Protein AF-A0A534SHQ8-F1 (afdb_monomer_lite)

pLDDT: mean 95.94, std 3.74, range [73.81, 98.44]

Secondary structure (DSSP, 8-state):
-PEEEEEE--SHHHHHHHHHHHT-TTEEEEEEE-SSTTTTTSBHHHHTTS---S-BEES-GGG-

Foldseek 3Di:
DAAEDEQEELPPVSLVVLVCQLPPPRYDDPEYEYQDPVQAQPASQVSSVHDHDPYGYHPDPVVD

Sequence (64 aa):
MAYRVIQWSTGNVGTFALRCIVGHPELELVGLWVHGSAKAGKDAGELCGLGPVGVRATTDAGAL

Radius of gyration: 10.65 Å; chains: 1; bounding box: 26×21×26 Å

Structure (mmCIF, N/CA/C/O backbone):
data_AF-A0A534SHQ8-F1
#
_entry.id   AF-A0A534SHQ8-F1
#
loop_
_atom_site.group_PDB
_atom_site.id
_atom_site.type_symbol
_atom_site.label_atom_id
_atom_site.label_alt_id
_atom_site.label_comp_id
_atom_site.label_asym_id
_atom_site.label_entity_id
_atom_site.label_seq_id
_atom_site.pdbx_PDB_ins_code
_atom_site.Cartn_x
_atom_site.Cartn_y
_atom_site.Cartn_z
_atom_site.occupancy
_atom_site.B_iso_or_equiv
_atom_site.auth_seq_id
_atom_site.auth_comp_id
_atom_site.auth_asym_id
_atom_site.auth_atom_id
_atom_site.pdbx_PDB_model_num
ATOM 1 N N . MET A 1 1 ? -12.556 7.326 12.215 1.00 73.81 1 MET A N 1
ATOM 2 C CA . MET A 1 1 ? -12.376 7.940 10.880 1.00 73.81 1 MET A CA 1
ATOM 3 C C . MET A 1 1 ? -10.977 7.549 10.441 1.00 73.81 1 MET A C 1
ATOM 5 O O . MET A 1 1 ? -10.086 7.713 11.261 1.00 73.81 1 MET A O 1
ATOM 9 N N . ALA A 1 2 ? -10.790 6.953 9.263 1.00 91.00 2 ALA A N 1
ATOM 10 C CA . ALA A 1 2 ? -9.472 6.493 8.817 1.00 91.00 2 ALA A CA 1
ATOM 11 C C . ALA A 1 2 ? -8.890 7.455 7.774 1.00 91.00 2 ALA A C 1
ATOM 13 O O . ALA A 1 2 ? -9.625 7.984 6.937 1.00 91.00 2 ALA A O 1
ATOM 14 N N . TYR A 1 3 ? -7.580 7.685 7.824 1.00 98.12 3 TYR A N 1
ATOM 15 C CA . TYR A 1 3 ? -6.871 8.445 6.805 1.00 98.12 3 TYR A CA 1
ATOM 16 C C . TYR A 1 3 ? -6.570 7.543 5.613 1.00 98.12 3 TYR A C 1
ATOM 18 O O . TYR A 1 3 ? -5.901 6.518 5.742 1.00 98.12 3 TYR A O 1
ATOM 26 N N . ARG A 1 4 ? -7.045 7.954 4.439 1.00 98.12 4 ARG A N 1
ATOM 27 C CA . ARG A 1 4 ? -6.750 7.286 3.171 1.00 98.12 4 ARG A CA 1
ATOM 28 C C . ARG A 1 4 ? -5.330 7.632 2.753 1.00 98.12 4 ARG A C 1
ATOM 30 O O . ARG A 1 4 ? -5.012 8.808 2.581 1.00 98.12 4 ARG A O 1
ATOM 37 N N . VAL A 1 5 ? -4.489 6.620 2.590 1.00 98.25 5 VAL A N 1
ATOM 38 C CA . VAL A 1 5 ? -3.072 6.795 2.269 1.00 98.25 5 VAL A CA 1
ATOM 39 C C . VAL A 1 5 ? -2.673 5.985 1.044 1.00 98.25 5 VAL A C 1
ATOM 41 O O . VAL A 1 5 ? -3.157 4.876 0.806 1.00 98.25 5 VAL A O 1
ATOM 44 N N . ILE A 1 6 ? -1.748 6.551 0.275 1.00 98.25 6 ILE A N 1
ATOM 45 C CA . ILE A 1 6 ? -1.077 5.880 -0.834 1.00 98.25 6 ILE A CA 1
ATOM 46 C C . ILE A 1 6 ? 0.371 5.675 -0.417 1.00 98.25 6 ILE A C 1
ATOM 48 O O . ILE A 1 6 ? 1.049 6.634 -0.042 1.00 98.25 6 ILE A O 1
ATOM 52 N N . GLN A 1 7 ? 0.864 4.442 -0.505 1.00 98.12 7 GLN A N 1
ATOM 53 C CA . GLN A 1 7 ? 2.276 4.180 -0.265 1.00 98.12 7 GLN A CA 1
ATOM 54 C C . GLN A 1 7 ? 3.070 4.188 -1.570 1.00 98.12 7 GLN A C 1
ATOM 56 O O . GLN A 1 7 ? 2.687 3.571 -2.563 1.00 98.12 7 GLN A O 1
ATOM 61 N N . TRP A 1 8 ? 4.230 4.841 -1.533 1.00 97.25 8 TRP A N 1
ATOM 62 C CA . TRP A 1 8 ? 5.173 4.886 -2.639 1.00 97.25 8 TRP A CA 1
ATOM 63 C C . TRP A 1 8 ? 6.378 4.000 -2.347 1.00 97.25 8 TRP A C 1
ATOM 65 O O . TRP A 1 8 ? 7.079 4.189 -1.355 1.00 97.25 8 TRP A O 1
ATOM 75 N N . SER A 1 9 ? 6.650 3.073 -3.266 1.00 92.88 9 SER A N 1
ATOM 76 C CA . SER A 1 9 ? 7.745 2.107 -3.204 1.00 92.88 9 SER A CA 1
ATOM 77 C C . SER A 1 9 ? 7.588 1.011 -2.138 1.00 92.88 9 SER A C 1
ATOM 79 O O . SER A 1 9 ? 6.936 1.147 -1.103 1.00 92.88 9 SER A O 1
ATOM 81 N N . THR A 1 10 ? 8.229 -0.126 -2.413 1.00 93.62 10 THR A N 1
ATOM 82 C CA . THR A 1 10 ? 8.239 -1.340 -1.576 1.00 93.62 10 THR A CA 1
ATOM 83 C C . THR A 1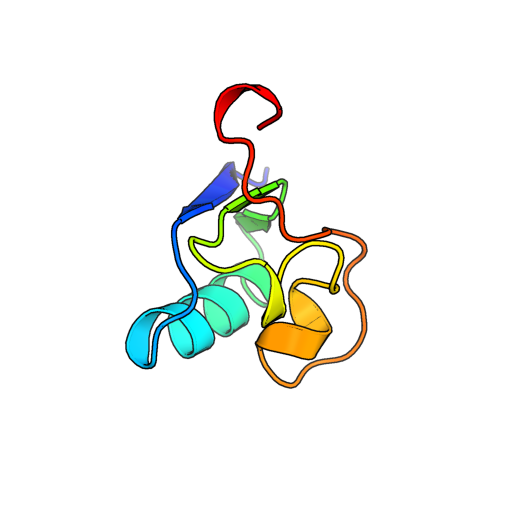 10 ? 9.653 -1.918 -1.468 1.00 93.62 10 THR A C 1
ATOM 85 O O . THR A 1 10 ? 9.879 -3.110 -1.679 1.00 93.62 10 THR A O 1
ATOM 88 N N . GLY A 1 11 ? 10.649 -1.060 -1.228 1.00 91.50 11 GLY A N 1
ATOM 89 C CA . GLY A 1 11 ? 11.998 -1.502 -0.835 1.00 91.50 11 GLY A CA 1
ATOM 90 C C . GLY A 1 11 ? 12.008 -2.122 0.570 1.00 91.50 11 GLY A C 1
ATOM 91 O O . GLY A 1 11 ? 10.955 -2.239 1.187 1.00 91.50 11 GLY A O 1
ATOM 92 N N . ASN A 1 12 ? 13.184 -2.460 1.116 1.00 92.31 12 ASN A N 1
ATOM 93 C CA . ASN A 1 12 ? 13.291 -3.104 2.440 1.00 92.31 12 ASN A CA 1
ATOM 94 C C . ASN A 1 12 ? 12.469 -2.392 3.528 1.00 92.31 12 ASN A C 1
ATOM 96 O O . ASN A 1 12 ? 11.639 -3.022 4.171 1.00 92.31 12 ASN A O 1
ATOM 100 N N . VAL A 1 13 ? 12.635 -1.074 3.688 1.00 94.75 13 VAL A N 1
ATOM 101 C CA . VAL A 1 13 ? 11.860 -0.286 4.667 1.00 94.75 13 VAL A CA 1
ATOM 102 C C . VAL A 1 13 ? 10.393 -0.150 4.248 1.00 94.75 13 VAL A C 1
ATOM 104 O O . VAL A 1 13 ? 9.498 -0.274 5.080 1.00 94.75 13 VAL A O 1
ATOM 107 N N . GLY A 1 14 ? 10.138 0.050 2.952 1.00 95.75 14 GLY A N 1
ATOM 108 C CA . GLY A 1 14 ? 8.787 0.198 2.412 1.00 95.75 14 GLY A CA 1
ATOM 109 C C . GLY A 1 14 ? 7.910 -1.024 2.684 1.00 95.75 14 GLY A C 1
ATOM 110 O O . GLY A 1 14 ? 6.749 -0.874 3.038 1.00 95.75 14 GLY A O 1
ATOM 111 N N . THR A 1 15 ? 8.450 -2.237 2.601 1.00 96.00 15 THR A N 1
ATOM 112 C CA . THR A 1 15 ? 7.694 -3.460 2.906 1.00 96.00 15 THR A CA 1
ATOM 113 C C . THR A 1 15 ? 7.219 -3.499 4.363 1.00 96.00 15 THR A C 1
ATOM 115 O O . THR A 1 15 ? 6.072 -3.867 4.622 1.00 96.00 15 THR A O 1
ATOM 118 N N . PHE A 1 16 ? 8.055 -3.078 5.319 1.00 97.31 16 PHE A N 1
ATOM 119 C CA . PHE A 1 16 ? 7.650 -2.988 6.726 1.00 97.31 16 PHE A CA 1
ATOM 120 C C . PHE A 1 16 ? 6.650 -1.855 6.959 1.00 97.31 16 PHE A C 1
ATOM 122 O O . PHE A 1 16 ? 5.655 -2.065 7.646 1.00 97.31 16 PHE A O 1
ATOM 129 N N . ALA A 1 17 ? 6.862 -0.690 6.338 1.00 97.81 17 ALA A N 1
ATOM 130 C CA . ALA A 1 17 ? 5.910 0.416 6.396 1.00 97.81 17 ALA A CA 1
ATOM 131 C C . ALA A 1 17 ? 4.530 0.004 5.855 1.00 97.81 17 ALA A C 1
ATOM 133 O O . ALA A 1 17 ? 3.520 0.279 6.495 1.00 97.81 17 ALA A O 1
ATOM 134 N N . LEU A 1 18 ? 4.492 -0.750 4.753 1.00 97.94 18 LEU A N 1
ATOM 135 C CA . LEU A 1 18 ? 3.256 -1.245 4.144 1.00 97.94 18 LEU A CA 1
ATOM 136 C C . LEU A 1 18 ? 2.499 -2.174 5.085 1.00 97.94 18 LEU A C 1
ATOM 138 O O . LEU A 1 18 ? 1.288 -2.047 5.241 1.00 97.94 18 LEU A O 1
ATOM 142 N N . ARG A 1 19 ? 3.223 -3.076 5.756 1.00 97.62 19 ARG A N 1
ATOM 143 C CA . ARG A 1 19 ? 2.650 -3.951 6.781 1.00 97.62 19 ARG A CA 1
ATOM 144 C C . ARG A 1 19 ? 2.064 -3.143 7.944 1.00 97.62 19 ARG A C 1
ATOM 146 O O . ARG A 1 19 ? 0.978 -3.474 8.411 1.00 97.62 19 ARG A O 1
ATOM 153 N N . CYS A 1 20 ? 2.749 -2.086 8.384 1.00 97.81 20 CYS A N 1
ATOM 154 C CA . CYS A 1 20 ? 2.235 -1.193 9.423 1.00 97.81 20 CYS A CA 1
ATOM 155 C C . CYS A 1 20 ? 0.970 -0.460 8.968 1.00 97.81 20 CYS A C 1
ATOM 157 O O . CYS A 1 20 ? 0.011 -0.433 9.728 1.00 97.81 20 CYS A O 1
ATOM 159 N N . ILE A 1 21 ? 0.937 0.082 7.744 1.00 98.06 21 ILE A N 1
ATOM 160 C CA . ILE A 1 21 ? -0.242 0.774 7.199 1.00 98.06 21 ILE A CA 1
ATOM 161 C C . ILE A 1 21 ? -1.446 -0.168 7.151 1.00 98.06 21 ILE A C 1
ATOM 163 O O . ILE A 1 21 ? -2.505 0.181 7.658 1.00 98.06 21 ILE A O 1
ATOM 167 N N . VAL A 1 22 ? -1.277 -1.368 6.589 1.00 97.19 22 VAL A N 1
ATOM 168 C CA . VAL A 1 22 ? -2.351 -2.370 6.473 1.00 97.19 22 VAL A CA 1
ATOM 169 C C . VAL A 1 22 ? -2.919 -2.769 7.840 1.00 97.19 22 VAL A C 1
ATOM 171 O O . VAL A 1 22 ? -4.110 -3.040 7.953 1.00 97.19 22 VAL A O 1
ATOM 174 N N . GLY A 1 23 ? -2.080 -2.823 8.876 1.00 95.88 23 GLY A N 1
ATOM 175 C CA . GLY A 1 23 ? -2.495 -3.186 10.231 1.00 95.88 23 GLY A CA 1
ATOM 176 C C . GLY A 1 23 ? -2.945 -2.015 11.111 1.00 95.88 23 GLY A C 1
ATOM 177 O O . GLY A 1 23 ? -3.288 -2.249 12.269 1.00 95.88 23 GLY A O 1
ATOM 178 N N . HIS A 1 24 ? -2.904 -0.770 10.627 1.00 97.44 24 HIS A N 1
ATOM 179 C CA . HIS A 1 24 ? -3.151 0.397 11.471 1.00 97.44 24 HIS A CA 1
ATOM 180 C C . HIS A 1 24 ? -4.653 0.710 11.568 1.00 97.44 24 HIS A C 1
ATOM 182 O O . HIS A 1 24 ? -5.293 0.923 10.541 1.00 97.44 24 HIS A O 1
ATOM 188 N N . PRO A 1 25 ? -5.231 0.844 12.777 1.00 96.44 25 PRO A N 1
ATOM 189 C CA . PRO A 1 25 ? -6.675 1.051 12.948 1.00 96.44 25 PRO A CA 1
ATOM 190 C C . PRO A 1 25 ? -7.188 2.391 12.392 1.00 96.44 25 PRO A C 1
ATOM 192 O O . PRO A 1 25 ? -8.385 2.557 12.170 1.00 96.44 25 PRO A O 1
ATOM 195 N N . GLU A 1 26 ? -6.291 3.353 12.182 1.00 97.88 26 GLU A N 1
ATOM 196 C CA . GLU A 1 26 ? -6.621 4.694 11.679 1.00 97.88 26 GLU A CA 1
ATOM 197 C C . GLU A 1 26 ? -6.130 4.966 10.250 1.00 97.88 26 GLU A C 1
ATOM 199 O O . GLU A 1 26 ? -6.305 6.084 9.769 1.00 97.88 26 GLU A O 1
ATOM 204 N N . LEU A 1 27 ? -5.515 3.993 9.565 1.00 98.44 27 LEU A N 1
ATOM 205 C CA . LEU A 1 27 ? -5.072 4.161 8.176 1.00 98.44 27 LEU A CA 1
ATOM 206 C C . LEU A 1 27 ? -5.807 3.191 7.256 1.00 98.44 27 LEU A C 1
ATOM 208 O O . LEU A 1 27 ? -6.034 2.036 7.593 1.00 98.44 27 LEU A O 1
ATOM 212 N N . GLU A 1 28 ? -6.136 3.669 6.064 1.00 97.94 28 GLU A N 1
ATOM 213 C CA . GLU A 1 28 ? -6.695 2.865 4.987 1.00 97.94 28 GLU A CA 1
ATOM 214 C C . GLU A 1 28 ? -5.754 2.960 3.787 1.00 97.94 28 GLU A C 1
ATOM 216 O O . GLU A 1 28 ? -5.576 4.034 3.204 1.00 97.94 28 GLU A O 1
ATOM 221 N N . LEU A 1 29 ? -5.128 1.841 3.417 1.00 98.44 29 LEU A N 1
ATOM 222 C CA . LEU A 1 29 ? -4.357 1.774 2.182 1.00 98.44 29 LEU A CA 1
ATOM 223 C C . LEU A 1 29 ? -5.329 1.822 1.000 1.00 98.44 29 LEU A C 1
ATOM 225 O O . LEU A 1 29 ? -6.122 0.904 0.822 1.00 98.44 29 LEU A O 1
ATOM 229 N N . VAL A 1 30 ? -5.242 2.868 0.180 1.00 98.31 30 VAL A N 1
ATOM 230 C CA . VAL A 1 30 ? -6.094 3.026 -1.015 1.00 98.31 30 VAL A CA 1
ATOM 231 C C . VAL A 1 30 ? -5.312 2.943 -2.324 1.00 98.31 30 VAL A C 1
ATOM 233 O O . VAL A 1 30 ? -5.908 2.885 -3.394 1.00 98.31 30 VAL A O 1
ATOM 236 N N . GLY A 1 31 ? -3.981 2.906 -2.250 1.00 98.31 31 GLY A N 1
ATOM 237 C CA . GLY A 1 31 ? -3.117 2.827 -3.418 1.00 98.31 31 GLY A CA 1
ATOM 238 C C . GLY A 1 31 ? -1.692 2.414 -3.072 1.00 98.31 31 GLY A C 1
ATOM 239 O O . GLY A 1 31 ? -1.184 2.708 -1.988 1.00 98.31 31 GLY A O 1
ATOM 240 N N . LEU A 1 32 ? -1.034 1.740 -4.013 1.00 98.44 32 LEU A N 1
ATOM 241 C CA . LEU A 1 32 ? 0.357 1.328 -3.881 1.00 98.44 32 LEU A CA 1
ATOM 242 C C . LEU A 1 32 ? 1.095 1.560 -5.195 1.00 98.44 32 LEU A C 1
ATOM 244 O O . LEU A 1 32 ? 0.814 0.906 -6.198 1.00 98.44 32 LEU A O 1
ATOM 248 N N . TRP A 1 33 ? 2.081 2.449 -5.176 1.00 98.19 33 TRP A N 1
ATOM 249 C CA . TRP A 1 33 ? 2.958 2.660 -6.319 1.00 98.19 33 TRP A CA 1
ATOM 250 C C . TRP A 1 33 ? 4.249 1.849 -6.181 1.00 98.19 33 TRP A C 1
ATOM 252 O O . TRP A 1 33 ? 4.887 1.829 -5.123 1.00 98.19 33 TRP A O 1
ATOM 262 N N . VAL A 1 34 ? 4.678 1.204 -7.263 1.00 97.31 34 VAL A N 1
ATOM 263 C CA . VAL A 1 34 ? 5.948 0.477 -7.356 1.00 97.31 34 VAL A CA 1
ATOM 264 C C . VAL A 1 34 ? 6.704 0.881 -8.613 1.00 97.31 34 VAL A C 1
ATOM 266 O O . VAL A 1 34 ? 6.114 1.138 -9.652 1.00 97.31 34 VAL A O 1
ATOM 269 N N . HIS A 1 35 ? 8.033 0.886 -8.536 1.00 91.38 35 HIS A N 1
ATOM 270 C CA . HIS A 1 35 ? 8.868 1.288 -9.668 1.00 91.38 35 HIS A CA 1
ATOM 271 C C . HIS A 1 35 ? 8.995 0.201 -10.752 1.00 91.38 35 HIS A C 1
ATOM 273 O O . HIS A 1 35 ? 9.083 0.507 -11.934 1.00 91.38 35 HIS A O 1
ATOM 279 N N . GLY A 1 36 ? 9.032 -1.078 -10.360 1.00 86.38 36 GLY A N 1
ATOM 280 C CA . GLY A 1 36 ? 9.324 -2.193 -11.266 1.00 86.38 36 GLY A CA 1
ATOM 281 C C . GLY A 1 36 ? 8.100 -3.035 -11.627 1.00 86.38 36 GLY A C 1
ATOM 282 O O . GLY A 1 36 ? 7.297 -3.383 -10.757 1.00 86.38 36 GLY A O 1
ATOM 283 N N . SER A 1 37 ? 8.029 -3.468 -12.889 1.00 90.44 37 SER A N 1
ATOM 284 C CA . SER A 1 37 ? 6.970 -4.347 -13.415 1.00 90.44 37 SER A CA 1
ATOM 285 C C . SER A 1 37 ? 6.847 -5.676 -12.664 1.00 90.44 37 SER A C 1
ATOM 287 O O . SER A 1 37 ? 5.755 -6.220 -12.558 1.00 90.44 37 SER A O 1
ATOM 289 N N . ALA A 1 38 ? 7.931 -6.164 -12.050 1.00 93.62 38 ALA A N 1
ATOM 290 C CA . ALA A 1 38 ? 7.939 -7.393 -11.253 1.00 93.62 38 ALA A CA 1
ATOM 291 C C . ALA A 1 38 ? 6.949 -7.385 -10.069 1.00 93.62 38 ALA A C 1
ATOM 293 O O . ALA A 1 38 ? 6.601 -8.450 -9.543 1.00 93.62 38 ALA A O 1
ATOM 294 N N . LYS A 1 39 ? 6.535 -6.196 -9.613 1.00 94.62 39 LYS A N 1
ATOM 295 C CA . LYS A 1 39 ? 5.562 -6.024 -8.526 1.00 94.62 39 LYS A CA 1
ATOM 296 C C . LYS A 1 39 ? 4.230 -5.443 -8.993 1.00 94.62 39 LYS A C 1
ATOM 298 O O . LYS A 1 39 ? 3.268 -5.533 -8.241 1.00 94.62 39 LYS A O 1
ATOM 303 N N . ALA A 1 40 ? 4.163 -4.874 -10.195 1.00 96.56 40 ALA A N 1
ATOM 304 C CA . ALA A 1 40 ? 2.927 -4.324 -10.737 1.00 96.56 40 ALA A CA 1
ATOM 305 C C . ALA A 1 40 ? 1.838 -5.409 -10.824 1.00 96.56 40 ALA A C 1
ATOM 307 O O . ALA A 1 40 ? 2.112 -6.559 -11.165 1.00 96.56 40 ALA A O 1
ATOM 308 N N . GLY A 1 41 ? 0.606 -5.050 -10.475 1.00 97.06 41 GLY A N 1
ATOM 309 C CA . GLY A 1 41 ? -0.564 -5.927 -10.474 1.00 97.06 41 GLY A CA 1
ATOM 310 C C . GLY A 1 41 ? -0.680 -6.883 -9.282 1.00 97.06 41 GLY A C 1
ATOM 311 O O . GLY A 1 41 ? -1.769 -7.433 -9.087 1.00 97.06 41 GLY A O 1
ATOM 312 N N . LYS A 1 42 ? 0.386 -7.065 -8.486 1.00 97.38 42 LYS A N 1
ATOM 313 C CA . LYS A 1 42 ? 0.369 -7.880 -7.259 1.00 97.38 42 LYS A CA 1
ATOM 314 C C . LYS A 1 42 ? -0.364 -7.163 -6.135 1.00 97.38 42 LYS A C 1
ATOM 316 O O . LYS A 1 42 ? -0.379 -5.932 -6.086 1.00 97.38 42 LYS A O 1
ATOM 321 N N . ASP A 1 43 ? -0.946 -7.937 -5.232 1.00 98.38 43 ASP A N 1
ATOM 322 C CA . ASP A 1 43 ? -1.634 -7.391 -4.072 1.00 98.38 43 ASP A CA 1
ATOM 323 C C . ASP A 1 43 ? -0.633 -6.843 -3.037 1.00 98.38 43 ASP A C 1
ATOM 325 O O . ASP A 1 43 ? 0.430 -7.419 -2.793 1.00 98.38 43 ASP A O 1
ATOM 329 N N . ALA A 1 44 ? -0.963 -5.703 -2.435 1.00 98.06 44 ALA A N 1
ATOM 330 C CA . ALA A 1 44 ? -0.137 -5.031 -1.4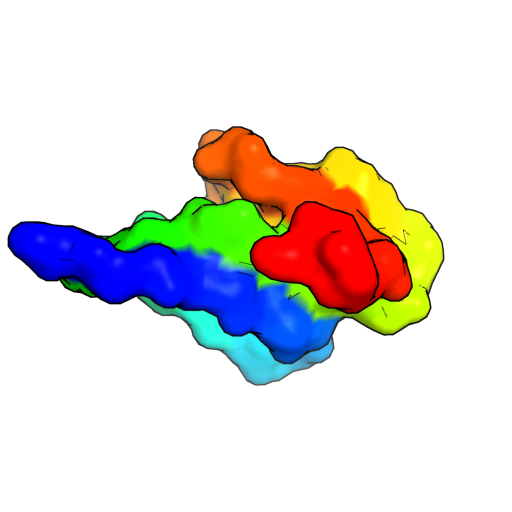41 1.00 98.06 44 ALA A CA 1
ATOM 331 C C . ALA A 1 44 ? 0.139 -5.902 -0.206 1.00 98.06 44 ALA A C 1
ATOM 333 O O . ALA A 1 44 ? 1.252 -5.880 0.322 1.00 98.06 44 ALA A O 1
ATOM 334 N N . GLY A 1 45 ? -0.845 -6.687 0.229 1.00 97.69 45 GLY A N 1
ATOM 335 C CA . GLY A 1 45 ? -0.726 -7.599 1.356 1.00 97.69 45 GLY A CA 1
ATOM 336 C C . GLY A 1 45 ? 0.255 -8.728 1.063 1.00 97.69 45 GLY A C 1
ATOM 337 O O . GLY A 1 45 ? 1.169 -8.975 1.848 1.00 97.69 45 GLY A O 1
ATOM 338 N N . GLU A 1 46 ? 0.161 -9.332 -0.122 1.00 97.19 46 GLU A N 1
ATOM 339 C CA . GLU A 1 46 ? 1.118 -10.353 -0.569 1.00 97.19 46 GLU A CA 1
ATOM 340 C C . GLU A 1 46 ? 2.545 -9.788 -0.647 1.00 97.19 46 GLU A C 1
ATOM 342 O O . GLU A 1 46 ? 3.502 -10.419 -0.193 1.00 97.19 46 GLU A O 1
ATOM 347 N N . LEU A 1 4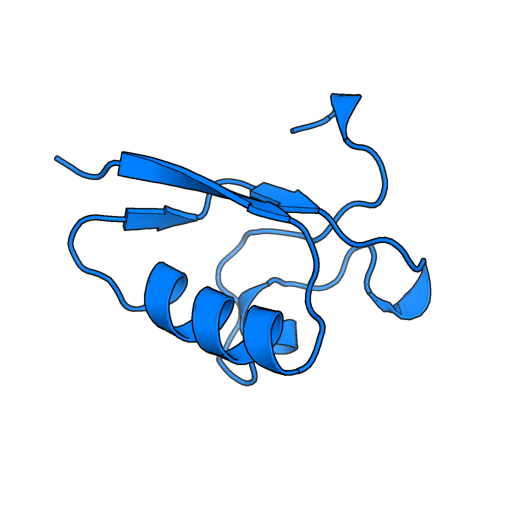7 ? 2.700 -8.561 -1.164 1.00 96.00 47 LEU A N 1
ATOM 348 C CA . LEU A 1 47 ? 3.995 -7.880 -1.255 1.00 96.00 47 LEU A CA 1
ATOM 349 C C . LEU A 1 47 ? 4.630 -7.594 0.112 1.00 96.00 47 LEU A C 1
ATOM 351 O O . LEU A 1 47 ? 5.857 -7.489 0.186 1.00 96.00 47 LEU A O 1
ATOM 355 N N . CYS A 1 48 ? 3.831 -7.476 1.177 1.00 96.38 48 CYS A N 1
ATOM 356 C CA . CYS A 1 48 ? 4.311 -7.303 2.546 1.00 96.38 48 CYS A CA 1
ATOM 357 C C . CYS A 1 48 ? 4.221 -8.566 3.412 1.00 96.38 48 CYS A C 1
ATOM 359 O O . CYS A 1 48 ? 4.410 -8.486 4.630 1.00 96.38 48 CYS A O 1
ATOM 361 N N . GLY A 1 49 ? 4.017 -9.741 2.804 1.00 95.69 49 GLY A N 1
ATOM 362 C CA . GLY A 1 49 ? 4.007 -11.039 3.485 1.00 95.69 49 GLY A CA 1
ATOM 363 C C . GLY A 1 49 ? 2.805 -11.245 4.411 1.00 95.69 49 GLY A C 1
ATOM 364 O O . GLY A 1 49 ? 2.937 -11.909 5.439 1.00 95.69 49 GLY A O 1
ATOM 365 N N . LEU A 1 50 ? 1.681 -10.615 4.084 1.00 96.19 50 LEU A N 1
ATOM 366 C CA . LEU A 1 50 ? 0.353 -10.857 4.640 1.00 96.19 50 LEU A CA 1
ATOM 367 C C . LEU A 1 50 ? -0.509 -11.600 3.595 1.00 96.19 50 LEU A C 1
ATOM 369 O O . LEU A 1 50 ? -0.017 -11.994 2.538 1.00 96.19 50 LEU A O 1
ATOM 373 N N . GLY A 1 51 ? -1.794 -11.807 3.893 1.00 96.56 51 GLY A N 1
ATOM 374 C CA . GLY A 1 51 ? -2.779 -12.227 2.890 1.00 96.56 51 GLY A CA 1
ATOM 375 C C . GLY A 1 51 ? -3.235 -11.062 1.997 1.00 96.56 51 GLY A C 1
ATOM 376 O O . GLY A 1 51 ? -2.888 -9.917 2.289 1.00 96.56 51 GLY A O 1
ATOM 377 N N . PRO A 1 52 ? -4.022 -11.328 0.938 1.00 97.81 52 PRO A N 1
ATOM 378 C CA . PRO A 1 52 ? -4.531 -10.287 0.050 1.00 97.81 52 PRO A CA 1
ATOM 379 C C . PRO A 1 52 ? -5.375 -9.239 0.786 1.00 97.81 52 PRO A C 1
ATOM 381 O O . PRO A 1 52 ? -6.233 -9.595 1.593 1.00 97.81 52 PRO A O 1
ATOM 384 N N . VAL A 1 53 ? -5.160 -7.958 0.478 1.00 97.56 53 VAL A N 1
ATOM 385 C CA . VAL A 1 53 ? -5.876 -6.815 1.084 1.00 97.56 53 VAL A CA 1
ATOM 386 C C . VAL A 1 53 ? -6.717 -6.021 0.084 1.00 97.56 53 VAL A C 1
ATOM 388 O O . VAL A 1 53 ? -7.389 -5.070 0.465 1.00 97.56 53 VAL A O 1
ATOM 391 N N . GLY A 1 54 ? -6.699 -6.398 -1.197 1.00 98.06 54 GLY A N 1
ATOM 392 C CA . GLY A 1 54 ? -7.541 -5.810 -2.240 1.00 98.06 54 GLY A CA 1
ATOM 393 C C . GLY A 1 54 ? -6.950 -4.577 -2.925 1.00 98.06 54 GLY A C 1
A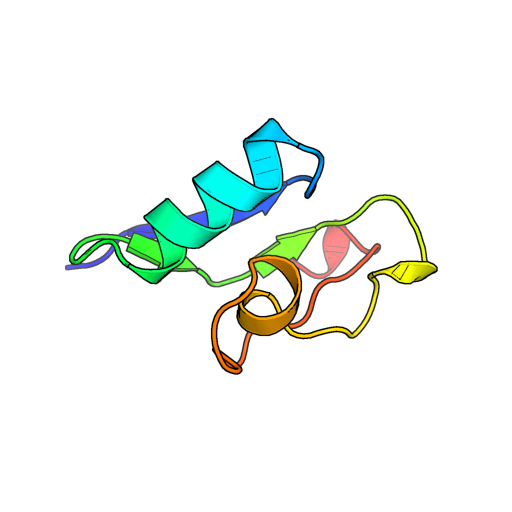TOM 394 O O . GLY A 1 54 ? -7.594 -4.012 -3.807 1.00 98.06 54 GLY A O 1
ATOM 395 N N . VAL A 1 55 ? -5.724 -4.173 -2.580 1.00 98.19 55 VAL A N 1
ATOM 396 C CA . VAL A 1 55 ? -5.027 -3.040 -3.207 1.00 98.19 55 VAL A CA 1
ATOM 397 C C . VAL A 1 55 ? -3.931 -3.570 -4.115 1.00 98.19 55 VAL A C 1
ATOM 399 O O . VAL A 1 55 ? -2.957 -4.158 -3.647 1.00 98.19 55 VAL A O 1
ATOM 402 N N . ARG A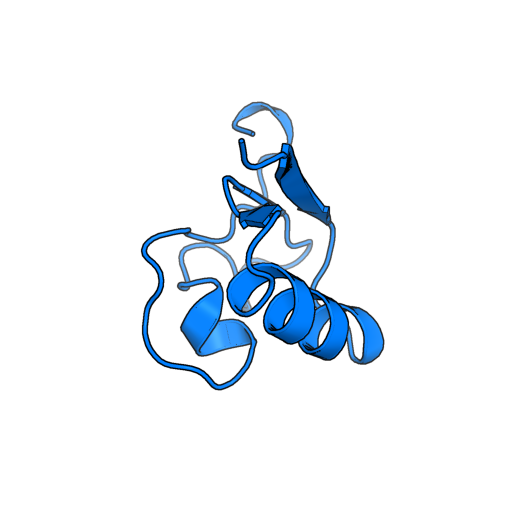 1 56 ? -4.061 -3.345 -5.424 1.00 98.19 56 ARG A N 1
ATOM 403 C CA . ARG A 1 56 ? -3.050 -3.760 -6.403 1.00 98.19 56 ARG A CA 1
ATOM 404 C C . ARG A 1 56 ? -1.978 -2.693 -6.563 1.00 98.19 56 ARG A C 1
ATOM 406 O O . ARG A 1 56 ? -2.281 -1.514 -6.719 1.00 98.19 56 ARG A O 1
ATOM 413 N N . ALA A 1 57 ? -0.725 -3.128 -6.583 1.00 98.00 57 ALA A N 1
ATOM 414 C CA . ALA A 1 57 ? 0.391 -2.263 -6.916 1.00 98.00 57 ALA A CA 1
ATOM 415 C C . ALA A 1 57 ? 0.323 -1.819 -8.385 1.00 98.00 57 ALA A C 1
ATOM 417 O O . ALA A 1 57 ? 0.028 -2.623 -9.270 1.00 98.00 57 ALA A O 1
ATOM 418 N N . THR A 1 58 ? 0.669 -0.568 -8.665 1.00 98.00 58 THR A N 1
ATOM 419 C CA . THR A 1 58 ? 0.743 -0.017 -10.025 1.00 98.00 58 THR A CA 1
ATOM 420 C C . THR A 1 58 ? 2.064 0.711 -10.253 1.00 98.00 58 THR A C 1
ATOM 422 O O . THR A 1 58 ? 2.696 1.189 -9.313 1.00 98.00 58 THR A O 1
ATOM 425 N N . THR A 1 59 ? 2.496 0.779 -11.509 1.00 97.38 59 THR A N 1
ATOM 426 C CA . THR A 1 59 ? 3.602 1.642 -11.957 1.00 97.38 59 THR A CA 1
ATOM 427 C C . THR A 1 59 ? 3.102 2.987 -12.486 1.00 97.38 59 THR A C 1
ATOM 429 O O . THR A 1 59 ? 3.908 3.873 -12.756 1.00 97.38 59 THR A O 1
ATOM 432 N N . ASP A 1 60 ? 1.786 3.154 -12.628 1.00 96.50 60 ASP A N 1
ATOM 433 C CA . ASP A 1 60 ? 1.146 4.389 -13.069 1.00 96.50 60 ASP A CA 1
ATOM 434 C C . ASP A 1 60 ? 0.764 5.244 -11.858 1.00 96.50 60 ASP A C 1
ATOM 436 O O . ASP A 1 60 ? -0.191 4.942 -11.145 1.00 96.50 60 ASP A O 1
ATOM 440 N N . ALA A 1 61 ? 1.538 6.300 -11.611 1.00 95.31 61 ALA A N 1
ATOM 441 C CA . ALA A 1 61 ? 1.252 7.246 -10.537 1.00 95.31 61 ALA A CA 1
ATOM 442 C C . ALA A 1 61 ? 0.029 8.130 -10.835 1.00 95.31 61 ALA A C 1
ATOM 444 O O . ALA A 1 61 ? -0.564 8.645 -9.899 1.00 95.31 61 ALA A O 1
ATOM 445 N N . GLY A 1 62 ? -0.354 8.307 -12.107 1.00 95.56 62 GLY A N 1
ATOM 446 C CA . GLY A 1 62 ? -1.534 9.086 -12.489 1.00 95.56 62 GLY A CA 1
ATOM 447 C C . GLY A 1 62 ? -2.855 8.352 -12.250 1.00 95.56 62 GLY A C 1
ATOM 448 O O . GLY A 1 62 ? -3.910 8.981 -12.248 1.00 95.56 62 GLY A O 1
ATOM 449 N N . ALA A 1 63 ? -2.801 7.035 -12.037 1.00 91.81 63 ALA A N 1
ATOM 450 C CA . ALA A 1 63 ? -3.956 6.199 -11.723 1.00 91.81 63 ALA A CA 1
ATOM 451 C C . ALA A 1 63 ? -4.263 6.092 -10.213 1.00 91.81 63 ALA A C 1
ATOM 453 O O . ALA A 1 63 ? -5.202 5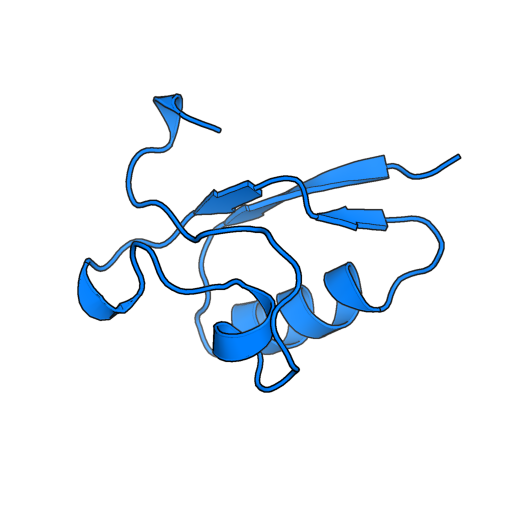.381 -9.848 1.00 91.81 63 ALA A O 1
ATOM 454 N N . LEU A 1 64 ? -3.467 6.739 -9.350 1.00 91.44 64 LEU A N 1
ATOM 455 C CA . LEU A 1 64 ? -3.584 6.716 -7.884 1.00 91.44 64 LEU A CA 1
ATOM 456 C C . LEU A 1 64 ? -4.054 8.067 -7.341 1.00 91.44 64 LEU A C 1
ATOM 458 O O . LEU A 1 64 ? -4.885 8.044 -6.406 1.00 91.44 64 LEU A O 1
#